Protein AF-D6ZC39-F1 (afdb_monomer)

Secondary structure (DSSP, 8-state):
-PPPPSBHHHHHHHHHHHHHHHHHTSPTT-EEE-GGGTT--EEEEESSTT--TT-TTS-EEEEEEEEEEPPTT--HHHHHHHHHHHHHHTT-EEE--TTS-SSEEEEE-TTS-EEEEE--SSS--EEEEEPPPB-SB---SS-----SEE-SS-EEPPPTT-----

Sequence (166 aa):
MEPMPTTTRQAQDAVYRYYQKTLRELPDGYALDNTRYGGASVTVTPCDDLGTLNNPDDPAKYHDDRIILVPPGADNLALVVKIGEIWKSWGWRVEEREGFNKPNRFGTAPDGYVLHVESDDQYPVMFEGSSPCFKGDKTRGDFIPSPTLITRDDMIYQDPSASPTR

Solvent-accessible surface area (backbone atoms only — not comparable to full-atom values): 9318 Å² total; per-residue (Å²): 132,71,77,85,43,61,32,52,67,54,32,50,55,51,46,51,50,52,49,23,56,54,40,61,77,46,71,89,68,51,33,39,35,19,65,92,49,75,54,62,35,64,50,73,45,46,69,44,96,88,41,41,80,87,42,70,81,42,36,26,25,41,38,41,50,30,35,47,46,70,48,90,91,63,58,56,57,58,46,33,55,50,52,39,52,53,41,40,74,74,71,25,54,62,44,72,66,85,98,58,55,65,51,39,28,40,32,39,39,95,70,48,35,38,39,38,32,28,18,45,98,87,52,72,34,37,38,36,35,33,38,47,71,24,62,35,59,66,75,72,91,54,91,68,92,58,55,34,35,37,37,49,88,52,70,44,60,74,65,89,82,72,66,82,84,126

Structure (mmCIF, N/CA/C/O backbone):
data_AF-D6ZC39-F1
#
_entry.id   AF-D6ZC39-F1
#
loop_
_atom_site.group_PDB
_atom_site.id
_atom_site.type_symbol
_atom_site.label_atom_id
_atom_site.label_alt_id
_atom_site.label_comp_id
_atom_site.label_asym_id
_atom_site.label_entity_id
_atom_site.label_seq_id
_atom_site.pdbx_PDB_ins_code
_atom_site.Cartn_x
_atom_site.Cartn_y
_atom_site.Cartn_z
_atom_site.occupancy
_atom_site.B_iso_or_equiv
_atom_site.auth_seq_id
_atom_site.auth_comp_id
_atom_site.auth_asym_id
_atom_site.auth_atom_id
_atom_site.pdbx_PDB_model_num
ATOM 1 N N . MET A 1 1 ? 2.056 -14.794 -3.423 1.00 79.00 1 MET A N 1
ATOM 2 C CA . MET A 1 1 ? 3.381 -14.283 -3.799 1.00 79.00 1 MET A CA 1
ATOM 3 C C . MET A 1 1 ? 3.255 -13.811 -5.224 1.00 79.00 1 MET A C 1
ATOM 5 O O . MET A 1 1 ? 2.715 -14.555 -6.038 1.00 79.00 1 MET A O 1
ATOM 9 N N . GLU A 1 2 ? 3.635 -12.572 -5.473 1.00 88.38 2 GLU A N 1
ATOM 10 C CA . GLU A 1 2 ? 3.524 -11.923 -6.773 1.00 88.38 2 GLU A CA 1
ATOM 11 C C . GLU A 1 2 ? 4.758 -12.244 -7.632 1.00 88.38 2 GLU A C 1
ATOM 13 O O . GLU A 1 2 ? 5.853 -12.428 -7.091 1.00 88.38 2 GLU A O 1
ATOM 18 N N . PRO A 1 3 ? 4.615 -12.364 -8.964 1.00 89.50 3 PRO A N 1
ATOM 19 C CA . PRO A 1 3 ? 5.767 -12.479 -9.844 1.00 89.50 3 PRO A CA 1
ATOM 20 C C . PRO A 1 3 ? 6.562 -11.172 -9.836 1.00 89.50 3 PRO A C 1
ATOM 22 O O . PRO A 1 3 ? 5.999 -10.090 -9.680 1.00 89.50 3 PRO A O 1
ATOM 25 N N . MET A 1 4 ? 7.872 -11.273 -10.059 1.00 90.25 4 MET A N 1
ATOM 26 C CA . MET A 1 4 ? 8.733 -10.100 -10.140 1.00 90.25 4 MET A CA 1
ATOM 27 C C . MET A 1 4 ? 8.291 -9.212 -11.320 1.00 90.25 4 MET A C 1
ATOM 29 O O . MET A 1 4 ? 8.295 -9.700 -12.455 1.00 90.25 4 MET A O 1
ATOM 33 N N . PRO A 1 5 ? 7.874 -7.949 -11.094 1.00 92.12 5 PRO A N 1
ATOM 34 C CA . PRO A 1 5 ? 7.341 -7.115 -12.161 1.00 92.12 5 PRO A CA 1
ATOM 35 C C . PRO A 1 5 ? 8.391 -6.835 -13.235 1.00 92.12 5 PRO A C 1
ATOM 37 O O . PRO A 1 5 ? 9.566 -6.618 -12.946 1.00 92.12 5 PRO A O 1
ATOM 40 N N . THR A 1 6 ? 7.947 -6.789 -14.488 1.00 89.69 6 THR A N 1
ATOM 41 C CA . THR A 1 6 ? 8.751 -6.369 -15.644 1.00 89.69 6 THR A CA 1
ATOM 42 C C . THR A 1 6 ? 8.174 -5.125 -16.319 1.00 89.69 6 THR A C 1
ATOM 44 O O . THR A 1 6 ? 8.629 -4.744 -17.394 1.00 89.69 6 THR A O 1
ATOM 47 N N . THR A 1 7 ? 7.158 -4.496 -15.722 1.00 89.31 7 THR A N 1
ATOM 48 C CA . THR A 1 7 ? 6.503 -3.266 -16.201 1.00 89.31 7 THR A CA 1
ATOM 49 C C . THR A 1 7 ? 5.929 -2.480 -15.021 1.00 89.31 7 THR A C 1
ATOM 51 O O . THR A 1 7 ? 5.538 -3.087 -14.018 1.00 89.31 7 THR A O 1
ATOM 54 N N . THR A 1 8 ? 5.785 -1.157 -15.167 1.00 90.12 8 THR A N 1
ATOM 55 C CA . THR A 1 8 ? 5.057 -0.309 -14.201 1.00 90.12 8 THR A CA 1
ATOM 56 C C . THR A 1 8 ? 3.658 -0.846 -13.897 1.00 90.12 8 THR A C 1
ATOM 58 O O . THR A 1 8 ? 3.267 -0.912 -12.736 1.00 90.12 8 THR A O 1
ATOM 61 N N . ARG A 1 9 ? 2.913 -1.295 -14.917 1.00 91.06 9 ARG A N 1
ATOM 62 C CA . ARG A 1 9 ? 1.544 -1.803 -14.737 1.00 91.06 9 ARG A CA 1
ATOM 63 C C . ARG A 1 9 ? 1.489 -3.056 -13.862 1.00 91.06 9 ARG A C 1
ATOM 65 O O . ARG A 1 9 ? 0.664 -3.139 -12.965 1.00 91.06 9 ARG A O 1
ATOM 72 N N . GLN A 1 10 ? 2.384 -4.020 -14.076 1.00 93.38 10 GLN A N 1
ATOM 73 C CA . GLN A 1 10 ? 2.436 -5.215 -13.224 1.00 93.38 10 GLN A CA 1
ATOM 74 C C . GLN A 1 10 ? 2.794 -4.869 -11.775 1.00 93.38 10 GLN A C 1
ATOM 76 O O . GLN A 1 10 ? 2.241 -5.465 -10.851 1.00 93.38 10 GLN A O 1
ATOM 81 N N . ALA A 1 11 ? 3.706 -3.911 -11.580 1.00 94.75 11 ALA A N 1
ATOM 82 C CA . ALA A 1 11 ? 4.070 -3.420 -10.257 1.00 94.75 11 ALA A CA 1
ATOM 83 C C . ALA A 1 11 ? 2.866 -2.766 -9.556 1.00 94.75 11 ALA A C 1
ATOM 85 O O . ALA A 1 11 ? 2.553 -3.137 -8.424 1.00 94.75 11 ALA A O 1
ATOM 86 N N . GLN A 1 12 ? 2.154 -1.881 -10.260 1.00 94.56 12 GLN A N 1
ATOM 87 C CA . GLN A 1 12 ? 0.920 -1.240 -9.804 1.00 94.56 12 GLN A CA 1
ATOM 88 C C . GLN A 1 12 ? -0.156 -2.264 -9.426 1.00 94.56 12 GLN A C 1
ATOM 90 O O . GLN A 1 12 ? -0.651 -2.257 -8.299 1.00 94.56 12 GLN A O 1
ATOM 95 N N . ASP A 1 13 ? -0.487 -3.177 -10.341 1.00 95.62 13 ASP A N 1
ATOM 96 C CA . ASP A 1 13 ? -1.548 -4.164 -10.134 1.00 95.62 13 ASP A CA 1
ATOM 97 C C . ASP A 1 13 ? -1.254 -5.048 -8.908 1.00 95.62 13 ASP A C 1
ATOM 99 O O . ASP A 1 13 ? -2.165 -5.418 -8.166 1.00 95.62 13 ASP A O 1
ATOM 103 N N . ALA A 1 14 ? 0.017 -5.387 -8.673 1.00 97.31 14 ALA A N 1
ATOM 104 C CA . ALA A 1 14 ? 0.443 -6.150 -7.501 1.00 97.31 14 ALA A CA 1
ATOM 105 C C . ALA A 1 14 ? 0.302 -5.355 -6.194 1.00 97.31 14 ALA A C 1
ATOM 107 O O . ALA A 1 14 ? -0.232 -5.886 -5.217 1.00 97.31 14 ALA A O 1
ATOM 108 N N . VAL A 1 15 ? 0.705 -4.078 -6.177 1.00 97.75 15 VAL A N 1
ATOM 109 C CA . VAL A 1 15 ? 0.468 -3.193 -5.023 1.00 97.75 15 VAL A CA 1
ATOM 110 C C . VAL A 1 15 ? -1.030 -3.114 -4.720 1.00 97.75 15 VAL A C 1
ATOM 112 O O . VAL A 1 15 ? -1.433 -3.296 -3.572 1.00 97.75 15 VAL A O 1
ATOM 115 N N . TYR A 1 16 ? -1.882 -2.966 -5.738 1.00 97.62 16 TYR A N 1
ATOM 116 C CA . TYR A 1 16 ? -3.333 -2.881 -5.539 1.00 97.62 16 TYR A CA 1
ATOM 117 C C . TYR A 1 16 ? -3.948 -4.192 -5.059 1.00 97.62 16 TYR A C 1
ATOM 119 O O . TYR A 1 16 ? -4.841 -4.175 -4.210 1.00 97.62 16 TYR A O 1
ATOM 127 N N . ARG A 1 17 ? -3.437 -5.343 -5.508 1.00 97.94 17 ARG A N 1
ATOM 128 C CA . ARG A 1 17 ? -3.827 -6.636 -4.930 1.00 97.94 17 ARG A CA 1
ATOM 129 C C . ARG A 1 17 ? -3.482 -6.713 -3.446 1.00 97.94 17 ARG A C 1
ATOM 131 O O . ARG A 1 17 ? -4.307 -7.191 -2.669 1.00 97.94 17 ARG A O 1
ATOM 138 N N . TYR A 1 18 ? -2.319 -6.214 -3.029 1.00 98.44 18 TYR A N 1
ATOM 139 C CA . TYR A 1 18 ? -1.950 -6.162 -1.614 1.00 98.44 18 TYR A CA 1
ATOM 140 C C . TYR A 1 18 ? -2.781 -5.163 -0.800 1.00 98.44 18 TYR A C 1
ATOM 142 O O . TYR A 1 18 ? -3.133 -5.451 0.350 1.00 98.44 18 TYR A O 1
ATOM 150 N N . TYR A 1 19 ? -3.178 -4.046 -1.404 1.00 98.38 19 TYR A N 1
ATOM 151 C CA . TYR A 1 19 ? -4.107 -3.088 -0.807 1.00 98.38 19 TYR A CA 1
ATOM 152 C C . TYR A 1 19 ? -5.464 -3.737 -0.544 1.00 98.38 19 TYR A C 1
ATOM 154 O O . TYR A 1 19 ? -5.916 -3.792 0.599 1.00 98.38 19 TYR A O 1
ATOM 162 N N . GLN A 1 20 ? -6.076 -4.324 -1.574 1.00 98.38 20 GLN A N 1
ATOM 163 C CA . GLN A 1 20 ? -7.354 -5.021 -1.438 1.00 98.38 20 GLN A CA 1
ATOM 164 C C . GLN A 1 20 ? -7.263 -6.194 -0.462 1.00 98.38 20 GLN A C 1
ATOM 166 O O . GLN A 1 20 ? -8.164 -6.390 0.349 1.00 98.38 20 GLN A O 1
ATOM 171 N N . LYS A 1 21 ? -6.160 -6.952 -0.486 1.00 98.44 21 LYS A N 1
ATOM 172 C CA . LYS A 1 21 ? -5.922 -8.030 0.477 1.00 98.44 21 LYS A CA 1
ATOM 173 C C . LYS A 1 21 ? -5.902 -7.503 1.916 1.00 98.44 21 LYS A C 1
ATOM 175 O O . LYS A 1 21 ? -6.486 -8.142 2.779 1.00 98.44 21 LYS A O 1
ATOM 180 N N . THR A 1 22 ? -5.294 -6.341 2.166 1.00 98.56 22 THR A N 1
ATOM 181 C CA . THR A 1 22 ? -5.309 -5.703 3.496 1.00 98.56 22 THR A CA 1
ATOM 182 C C . THR A 1 22 ? -6.726 -5.271 3.875 1.00 98.56 22 THR A C 1
ATOM 184 O O . THR A 1 22 ? -7.196 -5.604 4.958 1.00 98.56 22 THR A O 1
ATOM 187 N N . LEU A 1 23 ? -7.438 -4.592 2.969 1.00 98.38 23 LEU A N 1
ATOM 188 C CA . LEU A 1 23 ? -8.805 -4.119 3.211 1.00 98.38 23 LEU A CA 1
ATOM 189 C C . LEU A 1 23 ? -9.793 -5.263 3.486 1.00 98.38 23 LEU A C 1
ATOM 191 O O . LEU A 1 23 ? -10.690 -5.101 4.304 1.00 98.38 23 LEU A O 1
ATOM 195 N N . ARG A 1 24 ? -9.627 -6.430 2.851 1.00 98.38 24 ARG A N 1
ATOM 196 C CA . ARG A 1 24 ? -10.504 -7.595 3.072 1.00 98.38 24 ARG A CA 1
ATOM 197 C C . ARG A 1 24 ? -10.394 -8.206 4.472 1.00 98.38 24 ARG A C 1
ATOM 199 O O . ARG A 1 24 ? -11.345 -8.865 4.889 1.00 98.38 24 ARG A O 1
ATOM 206 N N . GLU A 1 25 ? -9.273 -8.000 5.164 1.00 98.31 25 GLU A N 1
ATOM 207 C CA . GLU A 1 25 ? -9.036 -8.447 6.550 1.00 98.31 25 GLU A CA 1
ATOM 208 C C . GLU A 1 25 ? -9.551 -7.431 7.590 1.00 98.31 25 GLU A C 1
ATOM 210 O O . GLU A 1 25 ? -9.597 -7.702 8.796 1.00 98.31 25 GLU A O 1
ATOM 215 N N . LEU A 1 26 ? -9.938 -6.235 7.142 1.00 97.19 26 LEU A N 1
ATOM 216 C CA . LEU A 1 26 ? -10.595 -5.232 7.969 1.00 97.19 26 LEU A CA 1
ATOM 217 C C . LEU A 1 26 ? -12.126 -5.413 7.916 1.00 97.19 26 LEU A C 1
ATOM 219 O O . LEU A 1 26 ? -12.652 -6.032 6.988 1.00 97.19 26 LEU A O 1
ATOM 223 N N . PRO A 1 27 ? -12.868 -4.896 8.918 1.00 94.62 27 PRO A N 1
ATOM 224 C CA . PRO A 1 27 ? -14.320 -4.768 8.825 1.00 94.62 27 PRO A CA 1
ATOM 225 C C . PRO A 1 27 ? -14.739 -3.955 7.595 1.00 94.62 27 PRO A C 1
ATOM 227 O O . PRO A 1 27 ? -13.930 -3.250 6.998 1.00 94.62 27 PRO A O 1
ATOM 230 N N . ASP A 1 28 ? -16.017 -4.000 7.236 1.00 93.19 28 ASP A N 1
ATOM 231 C CA . ASP A 1 28 ? -16.518 -3.154 6.154 1.00 93.19 28 ASP A CA 1
ATOM 232 C C . ASP A 1 28 ? -16.440 -1.659 6.508 1.00 93.19 28 ASP A C 1
ATOM 234 O O . ASP A 1 28 ? -16.504 -1.266 7.675 1.00 93.19 28 ASP A O 1
ATOM 238 N N . GLY A 1 29 ? -16.324 -0.821 5.475 1.00 94.12 29 GLY A N 1
ATOM 239 C CA . GLY A 1 29 ? -16.307 0.641 5.599 1.00 94.12 29 GLY A CA 1
ATOM 240 C C . GLY A 1 29 ? -14.925 1.294 5.509 1.00 94.12 29 GLY A C 1
ATOM 241 O O . GLY A 1 29 ? -14.855 2.519 5.541 1.00 94.12 29 GLY A O 1
ATOM 242 N N . TYR A 1 30 ? -13.847 0.517 5.357 1.00 97.62 30 TYR A N 1
ATOM 243 C CA . TYR A 1 30 ? -12.516 1.051 5.049 1.00 97.62 30 TYR A CA 1
ATOM 244 C C . TYR A 1 30 ? -12.270 1.114 3.538 1.00 97.62 30 TYR A C 1
ATOM 246 O O . TYR A 1 30 ? -12.649 0.207 2.791 1.00 97.62 30 TYR A O 1
ATOM 254 N N . ALA A 1 31 ? -11.586 2.165 3.093 1.00 97.62 31 ALA A N 1
ATOM 255 C CA . ALA A 1 31 ? -11.141 2.333 1.711 1.00 97.62 31 ALA A CA 1
ATOM 256 C C . ALA A 1 31 ? -9.826 3.120 1.661 1.00 97.62 31 ALA A C 1
ATOM 258 O O . ALA A 1 31 ? -9.469 3.781 2.632 1.00 97.62 31 ALA A O 1
ATOM 259 N N . LEU A 1 32 ? -9.112 3.061 0.538 1.00 96.94 32 LEU A N 1
ATOM 260 C CA . LEU A 1 32 ? -7.925 3.878 0.293 1.00 96.94 32 LEU A CA 1
ATOM 261 C C . LEU A 1 32 ? -8.240 4.972 -0.721 1.00 96.94 32 LEU A C 1
ATOM 263 O O . LEU A 1 32 ? -8.703 4.674 -1.822 1.00 96.94 32 LEU A O 1
ATOM 267 N N . ASP A 1 33 ? -7.935 6.212 -0.366 1.00 94.00 33 ASP A N 1
ATOM 268 C CA . ASP A 1 33 ? -8.245 7.403 -1.152 1.00 94.00 33 ASP A CA 1
ATOM 269 C C . ASP A 1 33 ? -6.972 8.175 -1.512 1.00 94.00 33 ASP A C 1
ATOM 271 O O . ASP A 1 33 ? -6.056 8.296 -0.693 1.00 94.00 33 ASP A O 1
ATOM 275 N N . ASN A 1 34 ? -6.913 8.697 -2.738 1.00 90.81 34 ASN A N 1
ATOM 276 C CA . ASN A 1 34 ? -5.808 9.542 -3.192 1.00 90.81 34 ASN A CA 1
ATOM 277 C C . ASN A 1 34 ? -6.234 10.958 -3.628 1.00 90.81 34 ASN A C 1
ATOM 279 O O . ASN A 1 34 ? -5.421 11.701 -4.186 1.00 90.81 34 ASN A O 1
ATOM 283 N N . THR A 1 35 ? -7.481 11.371 -3.364 1.00 84.56 35 THR A N 1
ATOM 284 C CA . THR A 1 35 ? -7.995 12.695 -3.769 1.00 84.56 35 THR A CA 1
ATOM 285 C C . THR A 1 35 ? -7.185 13.833 -3.162 1.00 84.56 35 THR A C 1
ATOM 287 O O . THR A 1 35 ? -6.967 14.855 -3.814 1.00 84.56 35 THR A O 1
ATOM 290 N N . ARG A 1 36 ? -6.657 13.633 -1.945 1.00 74.62 36 ARG A N 1
ATOM 291 C CA . ARG A 1 36 ? -5.773 14.585 -1.258 1.00 74.62 36 ARG A CA 1
ATOM 292 C C . ARG A 1 36 ? -4.503 14.908 -2.055 1.00 74.62 36 ARG A C 1
ATOM 294 O O . ARG A 1 36 ? -3.958 15.996 -1.893 1.00 74.62 36 ARG A O 1
ATOM 301 N N . TYR A 1 37 ? -4.069 14.006 -2.933 1.00 69.69 37 TYR A N 1
ATOM 302 C CA . TYR A 1 37 ? -2.898 14.171 -3.801 1.00 69.69 37 TYR A CA 1
ATOM 303 C C . TYR A 1 37 ? -3.274 14.607 -5.224 1.00 69.69 37 TYR A C 1
ATOM 305 O O . TYR A 1 37 ? -2.472 14.478 -6.145 1.00 69.69 37 TYR A O 1
ATOM 313 N N . GLY A 1 38 ? -4.510 15.075 -5.440 1.00 64.75 38 GLY A N 1
ATOM 314 C CA . GLY A 1 38 ? -4.998 15.467 -6.764 1.00 64.75 38 GLY A CA 1
ATOM 315 C C . GLY A 1 38 ? -5.024 14.312 -7.771 1.00 64.75 38 GLY A C 1
ATOM 316 O O . GLY A 1 38 ? -4.888 14.553 -8.966 1.00 64.75 38 GLY A O 1
ATOM 317 N N . GLY A 1 39 ? -5.127 13.062 -7.299 1.00 60.59 39 GLY A N 1
ATOM 318 C CA . GLY A 1 39 ? -5.046 11.867 -8.147 1.00 60.59 39 GLY A CA 1
ATOM 319 C C . GLY A 1 39 ? -3.629 11.512 -8.622 1.00 60.59 39 GLY A C 1
ATOM 320 O O . GLY A 1 39 ? -3.469 10.569 -9.395 1.00 60.59 39 GLY A O 1
ATOM 321 N N . ALA A 1 40 ? -2.601 12.233 -8.158 1.00 65.44 40 ALA A N 1
ATOM 322 C CA . ALA A 1 40 ? -1.195 12.043 -8.516 1.00 65.44 40 ALA A CA 1
ATOM 323 C C . ALA A 1 40 ? -0.385 11.411 -7.369 1.00 65.44 40 ALA A C 1
ATOM 325 O O . ALA A 1 40 ? 0.691 11.888 -7.017 1.00 65.44 40 ALA A O 1
ATOM 326 N N . SER A 1 41 ? -0.902 10.338 -6.769 1.00 80.56 41 SER A N 1
ATOM 327 C CA . SER A 1 41 ? -0.210 9.610 -5.695 1.00 80.56 41 SER A CA 1
ATOM 328 C C . SER A 1 41 ? 0.855 8.628 -6.176 1.00 80.56 41 SER A C 1
ATOM 330 O O . SER A 1 41 ? 1.582 8.053 -5.372 1.00 80.56 41 SER A O 1
ATOM 332 N N . VAL A 1 42 ? 0.913 8.389 -7.484 1.00 88.88 42 VAL A N 1
ATOM 333 C CA . VAL A 1 42 ? 1.697 7.307 -8.065 1.00 88.88 42 VAL A CA 1
ATOM 334 C C . VAL A 1 42 ? 2.965 7.838 -8.709 1.00 88.88 42 VAL A C 1
ATOM 336 O O . VAL A 1 42 ? 2.914 8.743 -9.542 1.00 88.88 42 VAL A O 1
ATOM 339 N N . THR A 1 43 ? 4.103 7.230 -8.380 1.00 88.50 43 THR A N 1
ATOM 340 C CA . THR A 1 43 ? 5.391 7.565 -8.995 1.00 88.50 43 THR A CA 1
ATOM 341 C C . THR A 1 43 ? 6.205 6.322 -9.337 1.00 88.50 43 THR A C 1
ATOM 343 O O . THR A 1 43 ? 6.009 5.238 -8.787 1.00 88.50 43 THR A O 1
ATOM 346 N N . VAL A 1 44 ? 7.142 6.482 -10.274 1.00 88.56 44 VAL A N 1
ATOM 347 C CA . VAL A 1 44 ? 8.198 5.504 -10.547 1.00 88.56 44 VAL A CA 1
ATOM 348 C C . VAL A 1 44 ? 9.531 6.217 -10.394 1.00 88.56 44 VAL A C 1
ATOM 350 O O . VAL A 1 44 ? 9.775 7.218 -11.066 1.00 88.56 44 VAL 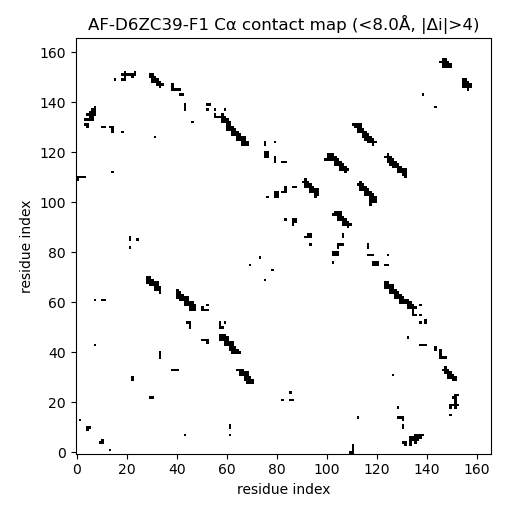A O 1
ATOM 353 N N . THR A 1 45 ? 10.388 5.717 -9.508 1.00 87.75 45 THR A N 1
ATOM 354 C CA . THR A 1 45 ? 11.671 6.349 -9.176 1.00 87.75 45 THR A CA 1
ATOM 355 C C . THR A 1 45 ? 12.828 5.362 -9.332 1.00 87.75 45 THR A C 1
ATOM 357 O O . THR A 1 45 ? 12.639 4.161 -9.112 1.00 87.75 45 THR A O 1
ATOM 360 N N . PRO A 1 46 ? 14.027 5.821 -9.743 1.00 88.69 46 PRO A N 1
ATOM 361 C CA . PRO A 1 46 ? 15.220 4.980 -9.749 1.00 88.69 46 PRO A CA 1
ATOM 362 C C . PRO A 1 46 ? 15.486 4.381 -8.364 1.00 88.69 46 PRO A C 1
ATOM 364 O O . PRO A 1 46 ? 15.242 5.014 -7.339 1.00 88.69 46 PRO A O 1
ATOM 367 N N . CYS A 1 47 ? 15.970 3.142 -8.332 1.00 90.19 47 CYS A N 1
ATOM 368 C CA . CYS A 1 47 ? 16.309 2.467 -7.080 1.00 90.19 47 CYS A CA 1
ATOM 369 C C . CYS A 1 47 ? 17.675 2.863 -6.517 1.00 90.19 47 CYS A C 1
ATOM 371 O O . CYS A 1 47 ? 17.912 2.676 -5.327 1.00 90.19 47 CYS A O 1
ATOM 373 N N . ASP A 1 48 ? 18.559 3.349 -7.383 1.00 86.31 48 ASP A N 1
ATOM 374 C CA . ASP A 1 48 ? 19.868 3.887 -7.032 1.00 86.31 48 ASP A CA 1
ATOM 375 C C . ASP A 1 48 ? 19.794 5.416 -7.100 1.00 86.31 48 ASP A C 1
ATOM 377 O O . ASP A 1 48 ? 19.231 5.954 -8.056 1.00 86.31 48 ASP A O 1
ATOM 381 N N . ASP A 1 49 ? 20.377 6.104 -6.118 1.00 81.69 49 ASP A N 1
ATOM 382 C CA . ASP A 1 49 ? 20.451 7.569 -6.070 1.00 81.69 49 ASP A CA 1
ATOM 383 C C . ASP A 1 49 ? 21.237 8.155 -7.258 1.00 81.69 49 ASP A C 1
ATOM 385 O O . ASP A 1 49 ? 21.022 9.304 -7.647 1.00 81.69 49 ASP A O 1
ATOM 389 N N . LEU A 1 50 ? 22.143 7.369 -7.854 1.00 83.88 50 LEU A N 1
ATOM 390 C CA . LEU A 1 50 ? 22.870 7.710 -9.082 1.00 83.88 50 LEU A CA 1
ATOM 391 C C . LEU A 1 50 ? 22.143 7.254 -10.355 1.00 83.88 50 LEU A C 1
ATOM 393 O O . LEU A 1 50 ? 22.571 7.589 -11.462 1.00 83.88 50 LEU A O 1
ATOM 397 N N . GLY A 1 51 ? 21.067 6.481 -10.208 1.00 79.12 51 GLY A N 1
ATOM 398 C CA . GLY A 1 51 ? 20.278 5.962 -11.313 1.00 79.12 51 GLY A CA 1
ATOM 399 C C . GLY A 1 51 ? 19.389 7.029 -11.950 1.00 79.12 51 GLY A C 1
ATOM 400 O O . GLY A 1 51 ? 18.989 8.016 -11.332 1.00 79.12 51 GLY A O 1
ATOM 401 N N . THR A 1 52 ? 19.023 6.821 -13.212 1.00 79.38 52 THR A N 1
ATOM 402 C CA . THR A 1 52 ? 18.128 7.721 -13.942 1.00 79.38 52 THR A CA 1
ATOM 403 C C . THR A 1 52 ? 17.048 6.967 -14.705 1.00 79.38 52 THR A C 1
ATOM 405 O O . THR A 1 52 ? 17.292 5.933 -15.319 1.00 79.38 52 THR A O 1
ATOM 408 N N . LEU A 1 53 ? 15.836 7.534 -14.751 1.00 76.19 53 LEU A N 1
ATOM 409 C CA . LEU A 1 53 ? 14.743 6.998 -15.574 1.00 76.19 53 LEU A CA 1
ATOM 410 C C . LEU A 1 53 ? 15.051 7.048 -17.082 1.00 76.19 53 LEU A C 1
ATOM 412 O O . LEU A 1 53 ? 14.373 6.386 -17.859 1.00 76.19 53 LEU A O 1
ATOM 416 N N . ASN A 1 54 ? 16.056 7.825 -17.504 1.00 76.88 54 ASN A N 1
ATOM 417 C CA . ASN A 1 54 ? 16.509 7.875 -18.898 1.00 76.88 54 ASN A CA 1
ATOM 418 C C . ASN A 1 54 ? 17.363 6.678 -19.310 1.00 76.88 54 ASN A C 1
ATOM 420 O O . ASN A 1 54 ? 17.553 6.452 -20.503 1.00 76.88 54 ASN A O 1
ATOM 424 N N . ASN A 1 55 ? 17.907 5.947 -18.342 1.00 78.62 55 ASN A N 1
ATOM 425 C CA . ASN A 1 55 ? 18.728 4.787 -18.606 1.00 78.62 55 ASN A CA 1
ATOM 426 C C . ASN A 1 55 ? 17.846 3.532 -18.500 1.00 78.62 55 ASN A C 1
ATOM 428 O O . ASN A 1 55 ? 17.329 3.230 -17.417 1.00 78.62 55 ASN A O 1
ATOM 432 N N . PRO A 1 56 ? 17.636 2.780 -19.594 1.00 74.62 56 PRO A N 1
ATOM 433 C CA . PRO A 1 56 ? 16.835 1.561 -19.549 1.00 74.62 56 PRO A CA 1
ATOM 434 C C . PRO A 1 56 ? 17.436 0.494 -18.617 1.00 74.62 56 PRO A C 1
ATOM 436 O O . PRO A 1 56 ? 16.676 -0.283 -18.041 1.00 74.62 56 PRO A O 1
ATOM 439 N N . ASP A 1 57 ? 18.744 0.519 -18.355 1.00 80.38 57 ASP A N 1
ATOM 440 C CA . ASP A 1 57 ? 19.412 -0.478 -17.510 1.00 80.38 57 ASP A CA 1
ATOM 441 C C . ASP A 1 57 ? 19.290 -0.220 -15.998 1.00 80.38 57 ASP A C 1
ATOM 443 O O . ASP A 1 57 ? 19.433 -1.164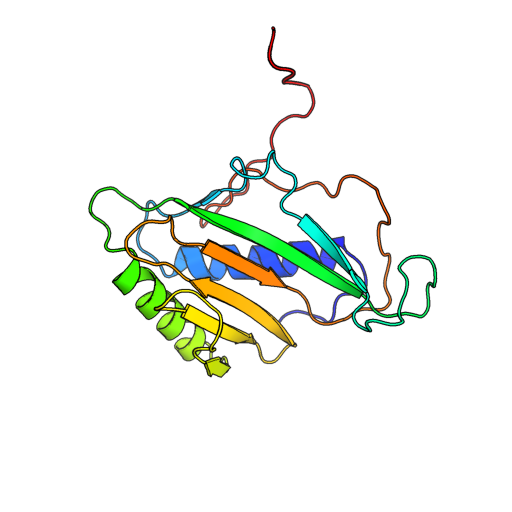 -15.207 1.00 80.38 57 ASP A O 1
ATOM 447 N N . ASP A 1 58 ? 18.985 1.018 -15.592 1.00 87.00 58 ASP A N 1
ATOM 448 C CA . ASP A 1 58 ? 18.890 1.408 -14.179 1.00 87.00 58 ASP A CA 1
ATOM 449 C C . ASP A 1 58 ? 17.568 0.922 -13.576 1.00 87.00 58 ASP A C 1
ATOM 451 O O . ASP A 1 58 ? 16.504 1.363 -14.007 1.00 87.00 58 ASP A O 1
ATOM 455 N N . PRO A 1 59 ? 17.557 0.022 -12.585 1.00 90.12 59 PRO A N 1
ATOM 456 C CA . PRO A 1 59 ? 16.303 -0.467 -12.033 1.00 90.12 59 PRO A CA 1
ATOM 457 C C . PRO A 1 59 ? 15.515 0.659 -11.345 1.00 90.12 59 PRO A C 1
ATOM 459 O O . PRO A 1 59 ? 16.090 1.564 -10.740 1.00 90.12 59 PRO A O 1
ATOM 462 N N . ALA A 1 60 ? 14.190 0.577 -11.413 1.00 89.56 60 ALA A N 1
ATOM 463 C CA . ALA A 1 60 ? 13.278 1.523 -10.780 1.00 89.56 60 ALA A CA 1
ATOM 464 C C . ALA A 1 60 ? 12.203 0.791 -9.979 1.00 89.56 60 ALA A C 1
ATOM 466 O O . ALA A 1 60 ? 12.005 -0.414 -10.133 1.00 89.56 60 ALA A O 1
ATOM 467 N N . LYS A 1 61 ? 11.509 1.525 -9.118 1.00 91.81 61 LYS A N 1
ATOM 468 C CA . LYS A 1 61 ? 10.440 1.016 -8.261 1.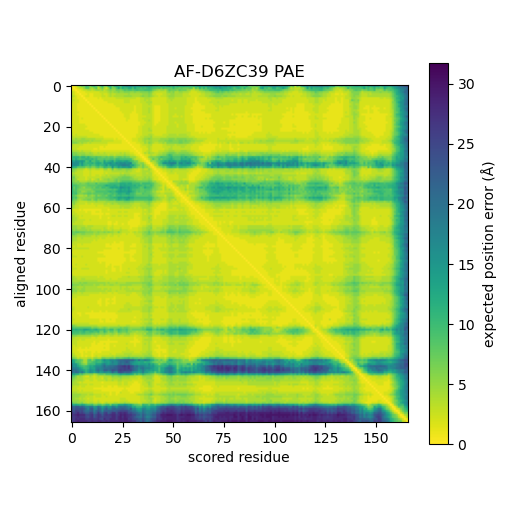00 91.81 61 LYS A CA 1
ATOM 469 C C . LYS A 1 61 ? 9.199 1.882 -8.395 1.00 91.81 61 LYS A C 1
ATOM 471 O O . LYS A 1 61 ? 9.289 3.092 -8.587 1.00 91.81 61 LYS A O 1
ATOM 476 N N . TYR A 1 62 ? 8.052 1.227 -8.312 1.00 93.75 62 TYR A N 1
ATOM 477 C CA . TYR A 1 62 ? 6.744 1.859 -8.271 1.00 93.75 62 TYR A CA 1
ATOM 478 C C . TYR A 1 62 ? 6.402 2.245 -6.830 1.00 93.75 62 TYR A C 1
ATOM 480 O O . TYR A 1 62 ? 6.705 1.477 -5.914 1.00 93.75 62 TYR A O 1
ATOM 488 N N . HIS A 1 63 ? 5.728 3.378 -6.655 1.00 93.81 63 HIS A N 1
ATOM 489 C CA . HIS A 1 63 ? 5.200 3.884 -5.390 1.00 93.81 63 HIS A CA 1
ATOM 490 C C . HIS A 1 63 ? 3.756 4.365 -5.561 1.00 93.81 63 HIS A C 1
ATOM 492 O O . HIS A 1 63 ? 3.431 4.939 -6.601 1.00 93.81 63 HIS A O 1
ATOM 498 N N . ASP A 1 64 ? 2.911 4.156 -4.550 1.00 94.88 64 ASP A N 1
ATOM 499 C CA . ASP A 1 64 ? 1.582 4.772 -4.442 1.00 94.88 64 ASP A CA 1
ATOM 500 C C . ASP A 1 64 ? 1.283 5.178 -2.996 1.00 94.88 64 ASP A C 1
ATOM 502 O O . ASP A 1 64 ? 1.279 4.315 -2.116 1.00 94.88 64 ASP A O 1
ATOM 506 N N . ASP A 1 65 ? 0.964 6.454 -2.784 1.00 93.38 65 ASP A N 1
ATOM 507 C CA . ASP A 1 65 ? 0.686 7.034 -1.468 1.00 93.38 65 ASP A CA 1
ATOM 508 C C . ASP A 1 65 ? -0.803 7.365 -1.290 1.00 93.38 65 ASP A C 1
ATOM 510 O O . ASP A 1 65 ? -1.425 8.071 -2.084 1.00 93.38 65 ASP A O 1
ATOM 514 N N . ARG A 1 66 ? -1.424 6.867 -0.224 1.00 95.12 66 ARG A N 1
ATOM 515 C CA . ARG A 1 66 ? -2.864 7.032 0.013 1.00 95.12 66 ARG A CA 1
ATOM 516 C C . ARG A 1 66 ? -3.150 7.368 1.464 1.00 95.12 66 ARG A C 1
ATOM 518 O O . ARG A 1 66 ? -2.321 7.177 2.348 1.00 95.12 66 ARG A O 1
ATOM 525 N N . ILE A 1 67 ? -4.371 7.825 1.714 1.00 94.94 67 ILE A N 1
ATOM 526 C CA . ILE A 1 67 ? -4.946 7.820 3.059 1.00 94.94 67 ILE A CA 1
ATOM 527 C C . ILE A 1 67 ? -5.946 6.674 3.184 1.00 94.94 67 ILE A C 1
ATOM 529 O O . ILE A 1 67 ? -6.604 6.302 2.209 1.00 94.94 67 ILE A O 1
ATOM 533 N N . ILE A 1 68 ? -6.106 6.143 4.392 1.00 96.38 68 ILE A N 1
ATOM 534 C CA . ILE A 1 68 ? -7.220 5.255 4.714 1.00 96.38 68 ILE A CA 1
ATOM 535 C C . ILE A 1 68 ? -8.427 6.113 5.096 1.00 96.38 68 ILE A C 1
ATOM 537 O O . ILE A 1 68 ? -8.382 6.882 6.057 1.00 96.38 68 ILE A O 1
ATOM 541 N N . LEU A 1 69 ? -9.534 5.943 4.377 1.00 96.00 69 LEU A N 1
ATOM 542 C CA . LEU A 1 69 ? -10.842 6.387 4.838 1.00 96.00 69 LEU A CA 1
ATOM 543 C C . LEU A 1 69 ? -11.296 5.449 5.954 1.00 96.00 69 LEU A C 1
ATOM 545 O O . LEU A 1 69 ? -11.482 4.249 5.734 1.00 96.00 69 LEU A O 1
ATOM 549 N N . VAL A 1 70 ? -11.441 6.003 7.154 1.00 94.50 70 VAL A N 1
ATOM 550 C CA . VAL A 1 70 ? -11.813 5.259 8.358 1.00 94.50 70 VAL A CA 1
ATOM 551 C C . VAL A 1 70 ? -13.296 5.469 8.690 1.00 94.50 70 VAL A C 1
ATOM 553 O O . VAL A 1 70 ? -13.794 6.594 8.572 1.00 94.50 70 VAL A O 1
ATOM 556 N N . PRO A 1 71 ? -14.027 4.425 9.123 1.00 94.19 71 PRO A N 1
ATOM 557 C CA . PRO A 1 71 ? -15.387 4.582 9.622 1.00 94.19 71 PRO A CA 1
ATOM 558 C C . PRO A 1 71 ? -15.457 5.535 10.829 1.00 94.19 71 PRO A C 1
ATOM 560 O O . PRO A 1 71 ? -14.508 5.598 11.618 1.00 94.19 71 PRO A O 1
ATOM 563 N N . PRO A 1 72 ? -16.586 6.236 11.040 1.00 92.06 72 PRO A N 1
ATOM 564 C CA . PRO A 1 72 ? -16.769 7.093 12.207 1.00 92.06 72 PRO A CA 1
ATOM 565 C C . PRO A 1 72 ? -16.526 6.346 13.524 1.00 92.06 72 PRO A C 1
ATOM 567 O O . PRO A 1 72 ? -17.064 5.262 13.743 1.00 92.06 72 PRO A O 1
ATOM 570 N N . GLY A 1 73 ? -15.734 6.948 14.413 1.00 90.25 73 GLY A N 1
ATOM 571 C CA . GLY A 1 73 ? -15.408 6.374 15.721 1.00 90.25 73 GLY A CA 1
ATOM 572 C C . GLY A 1 73 ? -14.324 5.290 15.705 1.00 90.25 73 GLY A C 1
ATOM 573 O O . GLY A 1 73 ? -14.051 4.716 16.758 1.00 90.25 73 GLY A O 1
ATOM 574 N N . ALA A 1 74 ? -13.700 5.003 14.557 1.00 92.50 74 ALA A N 1
ATOM 575 C CA . ALA A 1 74 ? -12.519 4.148 14.507 1.00 92.50 74 ALA A CA 1
ATOM 576 C C . ALA A 1 74 ? -11.315 4.819 15.193 1.00 92.50 74 ALA A C 1
ATOM 578 O O . ALA A 1 74 ? -11.095 6.022 15.058 1.00 92.50 74 ALA A O 1
ATOM 579 N N . ASP A 1 75 ? -10.519 4.022 15.904 1.00 94.00 75 ASP A N 1
ATOM 580 C CA . ASP A 1 75 ? -9.248 4.452 16.486 1.00 94.00 75 ASP A CA 1
ATOM 581 C C . ASP A 1 75 ? -8.123 4.266 15.457 1.00 94.00 75 ASP A C 1
ATOM 583 O O . ASP A 1 75 ? -7.758 3.137 15.108 1.00 94.00 75 ASP A O 1
ATOM 587 N N . ASN A 1 76 ? -7.583 5.384 14.969 1.00 94.94 76 ASN A N 1
ATOM 588 C CA . ASN A 1 76 ? -6.508 5.412 13.979 1.00 94.94 76 ASN A CA 1
ATOM 589 C C . ASN A 1 76 ? -5.229 4.732 14.482 1.00 94.94 76 ASN A C 1
ATOM 591 O O . ASN A 1 76 ? -4.615 3.960 13.746 1.00 94.94 76 ASN A O 1
ATOM 595 N N . LEU A 1 77 ? -4.837 4.967 15.738 1.00 95.94 77 LEU A N 1
ATOM 596 C CA . LEU A 1 77 ? -3.600 4.411 16.290 1.00 95.94 77 LEU A CA 1
ATOM 597 C C . LEU A 1 77 ? -3.732 2.891 16.441 1.00 95.94 77 LEU A C 1
ATOM 599 O O . LEU A 1 77 ? -2.827 2.138 16.070 1.00 95.94 77 LEU A O 1
ATOM 603 N N . ALA A 1 78 ? -4.891 2.422 16.911 1.00 96.19 78 ALA A N 1
ATOM 604 C CA . ALA A 1 78 ? -5.186 0.994 16.982 1.00 96.19 78 ALA A CA 1
ATOM 605 C C . ALA A 1 78 ? -5.274 0.343 15.590 1.00 96.19 78 ALA A C 1
ATOM 607 O O . ALA A 1 78 ? -4.865 -0.811 15.422 1.00 96.19 78 ALA A O 1
ATOM 608 N N . LEU A 1 79 ? -5.768 1.069 14.579 1.00 97.31 79 LEU A N 1
ATOM 609 C CA . LEU A 1 79 ? -5.843 0.585 13.200 1.00 97.31 79 LEU A CA 1
ATOM 610 C C . LEU A 1 79 ? -4.454 0.285 12.625 1.00 97.31 79 LEU A C 1
ATOM 612 O O . LEU A 1 79 ? -4.261 -0.794 12.063 1.00 97.31 79 LEU A O 1
ATOM 616 N N . VAL A 1 80 ? -3.483 1.184 12.809 1.00 98.12 80 VAL A N 1
ATOM 617 C CA . VAL A 1 80 ? -2.092 0.969 12.369 1.00 98.12 80 VAL A CA 1
ATOM 618 C C . VAL A 1 80 ? -1.527 -0.321 12.970 1.00 98.12 80 VAL A C 1
ATOM 620 O O . VAL A 1 80 ? -0.959 -1.155 12.260 1.00 98.12 80 VAL A O 1
ATOM 623 N N . VAL A 1 81 ? -1.708 -0.519 14.282 1.00 97.88 81 VAL A N 1
ATOM 624 C CA . VAL A 1 81 ? -1.237 -1.728 14.974 1.00 97.88 81 VAL A CA 1
ATOM 625 C C . VAL A 1 81 ? -1.899 -2.974 14.387 1.00 97.88 81 VAL A C 1
ATOM 627 O O . VAL A 1 81 ? -1.201 -3.934 14.060 1.00 97.88 81 VAL A O 1
ATOM 630 N N . LYS A 1 82 ? -3.223 -2.944 14.193 1.00 98.31 82 LYS A N 1
ATOM 631 C CA . LYS A 1 82 ? -3.989 -4.057 13.619 1.00 98.31 82 LYS A CA 1
ATOM 632 C C . LYS A 1 82 ? -3.517 -4.426 12.212 1.00 98.31 82 LYS A C 1
ATOM 634 O O . LYS A 1 82 ? -3.356 -5.610 11.925 1.00 98.31 82 LYS A O 1
ATOM 639 N N . ILE A 1 83 ? -3.273 -3.441 11.350 1.00 98.62 83 ILE A N 1
ATOM 640 C CA . ILE A 1 83 ? -2.754 -3.666 9.994 1.00 98.62 83 ILE A CA 1
ATOM 641 C C . ILE A 1 83 ? -1.376 -4.340 10.046 1.00 98.62 83 ILE A C 1
ATOM 643 O O . ILE A 1 83 ? -1.138 -5.310 9.327 1.00 98.62 83 ILE A O 1
ATOM 647 N N . GLY A 1 84 ? -0.498 -3.904 10.953 1.00 98.56 84 GLY A N 1
ATOM 648 C CA . GLY A 1 84 ? 0.785 -4.571 11.173 1.00 98.56 84 GLY A CA 1
ATOM 649 C C . GLY A 1 84 ? 0.641 -6.051 11.549 1.00 98.56 84 GLY A C 1
ATOM 650 O O . GLY A 1 84 ? 1.365 -6.891 11.016 1.00 98.56 84 GLY A O 1
ATOM 651 N N . GLU A 1 85 ? -0.304 -6.394 12.427 1.00 98.69 85 GLU A N 1
ATOM 652 C CA . GLU A 1 85 ? -0.567 -7.792 12.805 1.00 98.69 85 GLU A CA 1
ATOM 653 C C . GLU A 1 85 ? -1.161 -8.619 11.653 1.00 98.69 85 GLU A C 1
ATOM 655 O O . GLU A 1 85 ? -0.794 -9.784 11.483 1.00 98.69 85 GLU A O 1
ATOM 660 N N . ILE A 1 86 ? -2.005 -8.015 10.806 1.00 98.69 86 ILE A N 1
ATOM 661 C CA . ILE A 1 86 ? -2.500 -8.650 9.574 1.00 98.69 86 ILE A CA 1
ATOM 662 C C . ILE A 1 86 ? -1.321 -9.057 8.687 1.00 98.69 86 ILE A C 1
ATOM 664 O O . ILE A 1 86 ? -1.224 -10.215 8.278 1.00 98.69 86 ILE A O 1
ATOM 668 N N . TRP A 1 87 ? -0.376 -8.153 8.434 1.00 98.69 87 TRP A N 1
ATOM 669 C CA . TRP A 1 87 ? 0.783 -8.465 7.597 1.00 98.69 87 TRP A CA 1
ATOM 670 C C . TRP A 1 87 ? 1.687 -9.534 8.223 1.00 98.69 87 TRP A C 1
ATOM 672 O O . TRP A 1 87 ? 2.123 -10.451 7.524 1.00 98.69 87 TRP A O 1
ATOM 682 N N . LYS A 1 88 ? 1.906 -9.496 9.546 1.00 98.62 88 LYS A N 1
ATOM 683 C CA . LYS A 1 88 ? 2.628 -10.568 10.259 1.00 98.62 88 LYS A CA 1
ATOM 684 C C . LYS A 1 88 ? 1.953 -11.926 10.081 1.00 98.62 88 LYS A C 1
ATOM 686 O O . LYS A 1 88 ? 2.648 -12.917 9.871 1.00 98.62 88 LYS A O 1
ATOM 691 N N . SER A 1 89 ? 0.618 -11.982 10.111 1.00 98.44 89 SER A N 1
ATOM 692 C CA . SER A 1 89 ? -0.137 -13.229 9.911 1.00 98.44 89 SER A CA 1
ATOM 693 C C . SER A 1 89 ? 0.086 -13.852 8.527 1.00 98.44 89 SER A C 1
ATOM 695 O O . SER A 1 89 ? -0.003 -15.067 8.366 1.00 98.44 89 SER A O 1
ATOM 697 N N . TRP A 1 90 ? 0.451 -13.040 7.529 1.00 98.00 90 TRP A N 1
ATOM 698 C CA . TRP A 1 90 ? 0.824 -13.505 6.192 1.00 98.00 90 TRP A CA 1
ATOM 699 C C . TRP A 1 90 ? 2.282 -13.976 6.095 1.00 98.00 90 TRP A C 1
ATOM 701 O O . TRP A 1 90 ? 2.732 -14.329 5.004 1.00 98.00 90 TRP A O 1
ATOM 711 N N . GLY A 1 91 ? 3.030 -13.953 7.201 1.00 98.00 91 GLY A N 1
ATOM 712 C CA . GLY A 1 91 ? 4.451 -14.290 7.246 1.00 98.00 91 GLY A CA 1
ATOM 713 C C . GLY A 1 91 ? 5.371 -13.169 6.762 1.00 98.00 91 GLY A C 1
ATOM 714 O O . GLY A 1 91 ? 6.510 -13.443 6.388 1.00 98.00 91 GLY A O 1
ATOM 715 N N . TRP A 1 92 ? 4.899 -11.919 6.719 1.00 98.50 92 TRP A N 1
ATOM 716 C CA . TRP A 1 92 ? 5.738 -10.784 6.334 1.00 98.50 92 TRP A CA 1
ATOM 717 C C . TRP A 1 92 ? 6.645 -10.357 7.483 1.00 98.50 92 TRP A C 1
ATOM 719 O O . TRP A 1 92 ? 6.287 -10.470 8.659 1.00 98.50 92 TRP A O 1
ATOM 729 N N . ARG A 1 93 ? 7.809 -9.796 7.146 1.00 98.50 93 ARG A N 1
ATOM 730 C CA . ARG A 1 93 ? 8.627 -9.092 8.134 1.00 98.50 93 ARG A CA 1
ATOM 731 C C . ARG A 1 93 ? 7.972 -7.745 8.399 1.00 98.50 93 ARG A C 1
ATOM 733 O O . ARG A 1 93 ? 7.887 -6.934 7.487 1.00 98.50 93 ARG A O 1
ATOM 740 N N . VAL A 1 94 ? 7.539 -7.507 9.63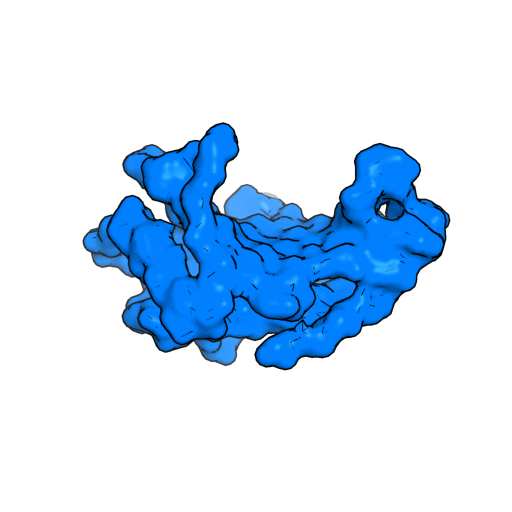2 1.00 98.62 94 VAL A N 1
ATOM 741 C CA . VAL A 1 94 ? 6.918 -6.238 10.027 1.00 98.62 94 VAL A CA 1
ATOM 742 C C . VAL A 1 94 ? 7.734 -5.591 11.129 1.00 98.62 94 VAL A C 1
ATOM 744 O O . VAL A 1 94 ? 7.993 -6.213 12.159 1.00 98.62 94 VAL A O 1
ATOM 747 N N . GLU A 1 95 ? 8.111 -4.340 10.917 1.00 98.19 95 GLU A N 1
ATOM 748 C CA . GLU A 1 95 ? 8.920 -3.556 11.845 1.00 98.19 95 GLU A CA 1
ATOM 749 C C . GLU A 1 95 ? 8.374 -2.136 11.987 1.00 98.19 95 GLU A C 1
ATOM 751 O O . GLU A 1 95 ? 7.683 -1.628 11.107 1.00 98.19 95 GLU A O 1
ATOM 756 N N . GLU A 1 96 ? 8.668 -1.505 13.117 1.00 97.62 96 GLU A N 1
ATOM 757 C CA . GLU A 1 96 ? 8.517 -0.060 13.283 1.00 97.62 96 GLU A CA 1
ATOM 758 C C . GLU A 1 96 ? 9.847 0.600 12.902 1.00 97.62 96 GLU A C 1
ATOM 760 O O . GLU A 1 96 ? 10.914 0.020 13.130 1.00 97.62 96 GLU A O 1
ATOM 765 N N . ARG A 1 97 ? 9.795 1.791 12.309 1.00 96.56 97 ARG A N 1
ATOM 766 C CA . ARG A 1 97 ? 10.977 2.563 11.921 1.00 96.56 97 ARG A CA 1
ATOM 767 C C . ARG A 1 97 ? 10.971 3.937 12.578 1.00 96.56 97 ARG A C 1
ATOM 769 O O . ARG A 1 97 ? 9.924 4.530 12.836 1.00 96.56 97 ARG A O 1
ATOM 776 N N . GLU A 1 98 ? 12.174 4.426 12.846 1.00 95.69 98 GLU A N 1
ATOM 777 C CA . GLU A 1 98 ? 12.406 5.784 13.333 1.00 95.69 98 GLU A CA 1
ATOM 778 C C . GLU A 1 98 ? 12.296 6.801 12.189 1.00 95.69 98 GLU A C 1
ATOM 780 O O . GLU A 1 98 ? 12.523 6.461 11.028 1.00 95.69 98 GLU A O 1
ATOM 785 N N . GLY A 1 99 ? 11.974 8.053 12.524 1.00 92.81 99 GLY A N 1
ATOM 786 C CA . GLY A 1 99 ? 11.795 9.132 11.541 1.00 92.81 99 GLY A CA 1
ATOM 787 C C . GLY A 1 99 ? 10.409 9.190 10.887 1.00 92.81 99 GLY A C 1
ATOM 788 O O . GLY A 1 99 ? 10.210 10.001 9.990 1.00 92.81 99 GLY A O 1
ATOM 789 N N . PHE A 1 100 ? 9.472 8.366 11.359 1.00 94.25 100 PHE A N 1
ATOM 790 C CA . PHE A 1 100 ? 8.078 8.278 10.917 1.00 94.25 100 PHE A CA 1
ATOM 791 C C . PHE A 1 100 ? 7.134 8.554 12.092 1.00 94.25 100 PHE A C 1
ATOM 793 O O . PHE A 1 100 ? 7.533 8.405 13.257 1.00 94.25 100 PHE A O 1
ATOM 800 N N . ASN A 1 101 ? 5.889 8.933 11.804 1.00 94.00 101 ASN A N 1
ATOM 801 C CA . ASN A 1 101 ? 4.874 9.129 12.837 1.00 94.00 101 ASN A CA 1
ATOM 802 C C . ASN A 1 101 ? 4.623 7.808 13.573 1.00 94.00 101 ASN A C 1
ATOM 804 O O . ASN A 1 101 ? 4.783 6.721 13.015 1.00 94.00 101 ASN A O 1
ATOM 808 N N . LYS A 1 102 ? 4.295 7.881 14.867 1.00 94.00 102 LYS A N 1
ATOM 809 C CA . LYS A 1 102 ? 4.081 6.685 15.688 1.00 94.00 102 LYS A CA 1
ATOM 810 C C . LYS A 1 102 ? 2.617 6.572 16.118 1.00 94.00 102 LYS A C 1
ATOM 812 O O . LYS A 1 102 ? 2.078 7.541 16.650 1.00 94.00 102 LYS A O 1
ATOM 817 N N . PRO A 1 103 ? 2.015 5.373 15.996 1.00 96.38 103 PRO A N 1
ATOM 818 C CA . PRO A 1 103 ? 2.620 4.126 15.515 1.00 96.38 103 PRO A CA 1
ATOM 819 C C . PRO A 1 103 ? 2.853 4.125 13.992 1.00 96.38 103 PRO A C 1
ATOM 821 O O . PRO A 1 103 ? 2.082 4.716 13.243 1.00 96.38 103 PRO A O 1
ATOM 824 N N . ASN A 1 104 ? 3.878 3.390 13.543 1.00 97.88 104 ASN A N 1
ATOM 825 C CA . ASN A 1 104 ? 4.066 3.023 12.135 1.00 97.88 104 ASN A CA 1
ATOM 826 C C . ASN A 1 104 ? 4.408 1.540 11.985 1.00 97.88 104 ASN A C 1
ATOM 828 O O . ASN A 1 104 ? 4.958 0.907 12.891 1.00 97.88 104 ASN A O 1
ATOM 832 N N . ARG A 1 105 ? 4.071 0.960 10.838 1.00 98.50 105 ARG A N 1
ATOM 833 C CA . ARG A 1 105 ? 4.418 -0.415 10.484 1.00 98.50 105 ARG A CA 1
ATOM 834 C C . ARG A 1 105 ? 4.921 -0.437 9.052 1.00 98.50 105 ARG A C 1
ATOM 836 O O . ARG A 1 105 ? 4.230 0.011 8.146 1.00 98.50 105 ARG A O 1
ATOM 843 N N . PHE A 1 106 ? 6.096 -1.021 8.866 1.00 98.56 106 PHE A N 1
ATOM 844 C CA . PHE A 1 106 ? 6.675 -1.354 7.573 1.00 98.56 106 PHE A CA 1
ATOM 845 C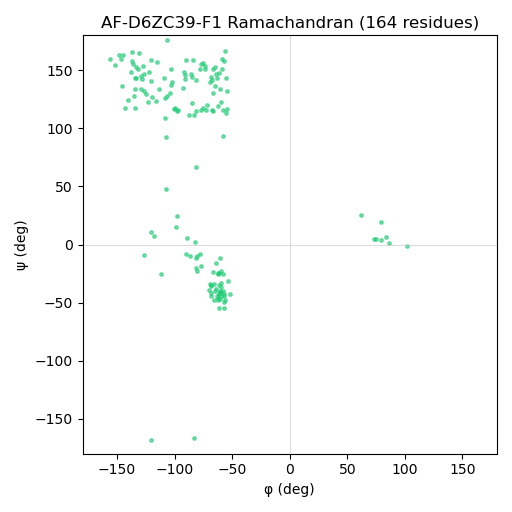 C . PHE A 1 106 ? 6.615 -2.864 7.407 1.00 98.56 106 PHE A C 1
ATOM 847 O O . PHE A 1 106 ? 7.319 -3.592 8.106 1.00 98.56 106 PHE A O 1
ATOM 854 N N . GLY A 1 107 ? 5.745 -3.333 6.520 1.00 98.56 107 GLY A N 1
ATOM 855 C CA . GLY A 1 107 ? 5.622 -4.735 6.155 1.00 98.56 107 GLY A CA 1
ATOM 856 C C . GLY A 1 107 ? 6.387 -5.032 4.873 1.00 98.56 107 GLY A C 1
ATOM 857 O O . GLY A 1 107 ? 6.001 -4.557 3.811 1.00 98.56 107 GLY A O 1
ATOM 858 N N . THR A 1 108 ? 7.427 -5.858 4.958 1.00 98.50 108 THR A N 1
ATOM 859 C CA . THR A 1 108 ? 8.170 -6.375 3.805 1.00 98.50 108 THR A CA 1
ATOM 860 C C . THR A 1 108 ? 7.724 -7.800 3.498 1.00 98.50 108 THR A C 1
ATOM 862 O O . THR A 1 108 ? 7.917 -8.724 4.300 1.00 98.50 108 THR A O 1
ATOM 865 N N . ALA A 1 109 ? 7.143 -7.975 2.319 1.00 97.88 109 ALA A N 1
ATOM 866 C CA . ALA A 1 109 ? 6.719 -9.257 1.789 1.00 97.88 109 ALA A CA 1
ATOM 867 C C . ALA A 1 109 ? 7.922 -10.110 1.331 1.00 97.88 109 ALA A C 1
ATOM 869 O O . ALA A 1 109 ? 8.950 -9.559 0.930 1.00 97.88 109 ALA A O 1
ATOM 870 N N . PRO A 1 110 ? 7.812 -11.454 1.315 1.00 96.94 110 PRO A N 1
ATOM 871 C CA . PRO A 1 110 ? 8.874 -12.330 0.804 1.00 96.94 110 PRO A CA 1
ATOM 872 C C . PRO A 1 110 ? 9.258 -12.098 -0.667 1.00 96.94 110 PRO A C 1
ATOM 874 O O . PRO A 1 110 ? 10.365 -12.444 -1.067 1.00 96.94 110 PRO A O 1
ATOM 877 N N . ASP A 1 111 ? 8.362 -11.520 -1.469 1.00 96.00 111 ASP A N 1
ATOM 878 C CA . ASP A 1 111 ? 8.606 -11.135 -2.867 1.00 96.00 111 ASP A CA 1
ATOM 879 C C . ASP A 1 111 ? 9.170 -9.713 -3.021 1.00 96.00 111 ASP A C 1
ATOM 881 O O . ASP A 1 111 ? 9.355 -9.238 -4.138 1.00 96.00 111 ASP A O 1
ATOM 885 N N . GLY A 1 112 ? 9.488 -9.037 -1.914 1.00 96.56 112 GLY A N 1
ATOM 886 C CA . GLY A 1 112 ? 10.165 -7.742 -1.911 1.00 96.56 112 GLY A CA 1
ATOM 887 C C . GLY A 1 112 ? 9.243 -6.531 -2.042 1.00 96.56 112 GLY A C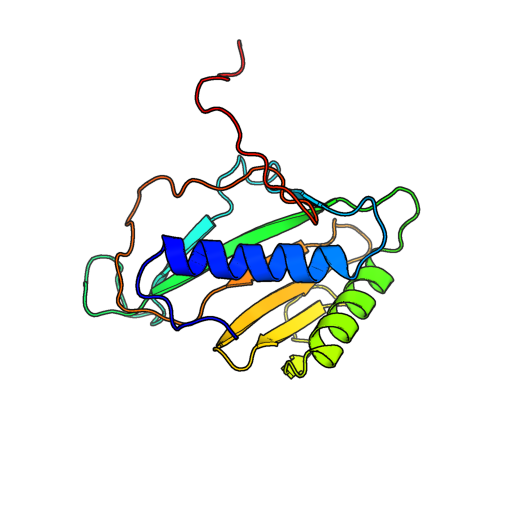 1
ATOM 888 O O . GLY A 1 112 ? 9.745 -5.409 -2.041 1.00 96.56 112 GLY A O 1
ATOM 889 N N . TYR A 1 113 ? 7.923 -6.724 -2.118 1.00 98.12 113 TYR A N 1
ATOM 890 C CA . TYR A 1 113 ? 6.969 -5.621 -1.982 1.00 98.12 113 TYR A CA 1
ATOM 891 C C . TYR A 1 113 ? 6.974 -5.095 -0.548 1.00 98.12 113 TYR A C 1
ATOM 893 O O . TYR A 1 113 ? 7.108 -5.862 0.409 1.00 98.12 113 TYR A O 1
ATOM 901 N N . VAL A 1 114 ? 6.812 -3.783 -0.399 1.00 98.19 114 VAL A N 1
ATOM 902 C CA . VAL A 1 114 ? 6.772 -3.131 0.911 1.00 98.19 114 VAL A CA 1
ATOM 903 C C . VAL A 1 114 ? 5.489 -2.335 1.034 1.00 98.19 114 VAL A C 1
ATOM 905 O O . VAL A 1 114 ? 5.177 -1.531 0.158 1.00 98.19 114 VAL A O 1
ATOM 908 N N . LEU A 1 115 ? 4.775 -2.546 2.135 1.00 98.56 115 LEU A N 1
ATOM 909 C CA . LEU A 1 115 ? 3.677 -1.695 2.569 1.00 98.56 115 LEU A CA 1
ATOM 910 C C . LEU A 1 115 ? 4.089 -0.915 3.811 1.00 98.56 115 LEU A C 1
ATOM 912 O O . LEU A 1 115 ? 4.786 -1.438 4.684 1.00 98.56 115 LEU A O 1
ATOM 916 N N . HIS A 1 116 ? 3.629 0.321 3.896 1.00 98.19 116 HIS A N 1
ATOM 917 C CA . HIS A 1 116 ? 3.850 1.207 5.024 1.00 98.19 116 HIS A CA 1
ATOM 918 C C . HIS A 1 116 ? 2.506 1.773 5.476 1.00 98.19 116 HIS A C 1
ATOM 920 O O . HIS A 1 116 ? 1.680 2.171 4.660 1.00 98.19 116 HIS A O 1
ATOM 926 N N . VAL A 1 117 ? 2.264 1.755 6.782 1.00 98.38 117 VAL A N 1
ATOM 927 C CA . VAL A 1 117 ? 1.111 2.409 7.393 1.00 98.38 117 VAL A CA 1
ATOM 928 C C . VAL A 1 117 ? 1.570 3.179 8.617 1.00 98.38 117 VAL A C 1
ATOM 930 O O . VAL A 1 117 ? 2.303 2.640 9.449 1.00 98.38 117 VAL A O 1
ATOM 933 N N . GLU A 1 118 ? 1.119 4.416 8.750 1.00 97.31 118 GLU A N 1
ATOM 934 C CA . GLU A 1 118 ? 1.400 5.252 9.912 1.00 97.31 118 GLU A CA 1
ATOM 935 C C . GLU A 1 118 ? 0.232 6.180 10.221 1.00 97.31 118 GLU A C 1
ATOM 937 O O . GLU A 1 118 ? -0.625 6.454 9.382 1.00 97.31 118 GLU A O 1
ATOM 942 N N . SER A 1 119 ? 0.191 6.657 11.455 1.00 95.19 119 SER A N 1
ATOM 943 C CA . SER A 1 119 ? -0.715 7.714 11.885 1.00 95.19 119 SER A CA 1
ATOM 944 C C . SER A 1 119 ? -0.120 8.386 13.108 1.00 95.19 119 SER A C 1
ATOM 946 O O . SER A 1 119 ? 0.671 7.782 13.834 1.00 95.19 119 SER A O 1
ATOM 948 N N . ASP A 1 120 ? -0.574 9.599 13.378 1.00 89.25 120 ASP A N 1
ATOM 949 C CA . ASP A 1 120 ? -0.570 10.163 14.722 1.00 89.25 120 ASP A CA 1
ATOM 950 C C . ASP A 1 120 ? -2.010 10.515 15.136 1.00 89.25 120 ASP A C 1
ATOM 952 O O . ASP A 1 120 ? -2.977 10.055 14.516 1.00 89.25 120 ASP A O 1
ATOM 956 N N . ASP A 1 121 ? -2.159 11.261 16.228 1.00 82.31 121 ASP A N 1
ATOM 957 C CA . ASP A 1 121 ? -3.442 11.721 16.757 1.00 82.31 121 ASP A CA 1
ATOM 958 C C . ASP A 1 121 ? -4.028 12.929 15.998 1.00 82.31 121 ASP A C 1
ATOM 960 O O . ASP A 1 121 ? -5.177 13.305 16.244 1.00 82.31 121 ASP A O 1
ATOM 964 N N . GLN A 1 122 ? -3.275 13.529 15.070 1.00 85.75 122 G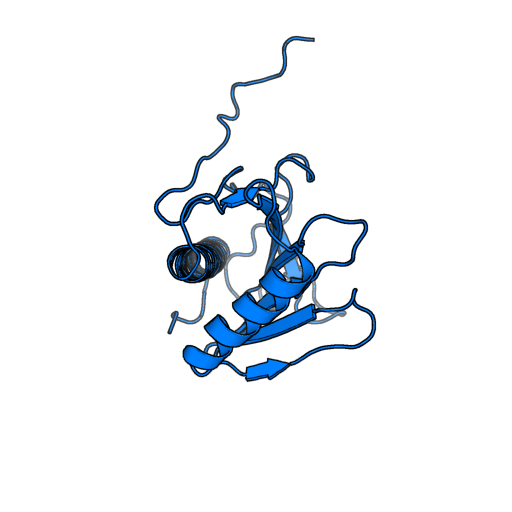LN A N 1
ATOM 965 C CA . GLN A 1 122 ? -3.624 14.766 14.363 1.00 85.75 122 GLN A CA 1
ATOM 966 C C . GLN A 1 122 ? -3.906 14.560 12.870 1.00 85.75 122 GLN A C 1
ATOM 968 O O . GLN A 1 122 ? -4.645 15.351 12.275 1.00 85.75 122 GLN A O 1
ATOM 973 N N . TYR A 1 123 ? -3.354 13.515 12.258 1.00 84.12 123 TYR A N 1
ATOM 974 C CA . TYR A 1 123 ? -3.452 13.252 10.827 1.00 84.12 123 TYR A CA 1
ATOM 975 C C . TYR A 1 123 ? -4.232 11.966 10.509 1.00 84.12 123 TYR A C 1
ATOM 977 O O . TYR A 1 123 ? -4.353 11.062 11.339 1.00 84.12 123 TYR A O 1
ATOM 985 N N . PRO A 1 124 ? -4.796 11.867 9.288 1.00 90.81 124 PRO A N 1
ATOM 986 C CA . PRO A 1 124 ? -5.358 10.619 8.785 1.00 90.81 124 PRO A CA 1
ATOM 987 C C . PRO A 1 124 ? -4.325 9.492 8.781 1.00 90.81 124 PRO A C 1
ATOM 989 O O . PRO A 1 124 ? -3.125 9.746 8.680 1.00 90.81 124 PRO A O 1
ATOM 992 N N . VAL A 1 125 ? -4.807 8.249 8.785 1.00 95.62 125 VAL A N 1
ATOM 993 C CA . VAL A 1 125 ? -3.933 7.086 8.617 1.00 95.62 125 VAL A CA 1
ATOM 994 C C . VAL A 1 125 ? -3.380 7.085 7.197 1.00 95.62 125 VAL A C 1
ATOM 996 O O . VAL A 1 125 ? -4.132 6.968 6.228 1.00 95.62 125 VAL A O 1
ATOM 999 N N . MET A 1 126 ? -2.068 7.229 7.09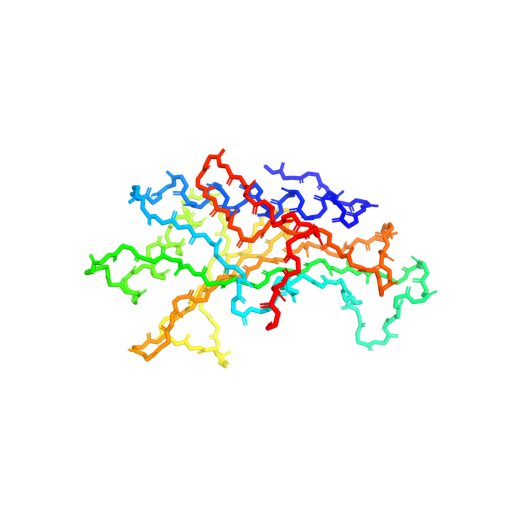0 1.00 95.56 126 MET A N 1
ATOM 1000 C CA . MET A 1 126 ? -1.317 7.173 5.845 1.00 95.56 126 MET A CA 1
ATOM 1001 C C . MET A 1 126 ? -1.075 5.715 5.472 1.00 95.56 126 MET A C 1
ATOM 1003 O O . MET A 1 126 ? -0.830 4.878 6.343 1.00 95.56 126 MET A O 1
ATOM 1007 N N . PHE A 1 127 ? -1.160 5.402 4.184 1.00 97.19 127 PHE A N 1
ATOM 1008 C CA . PHE A 1 127 ? -0.972 4.055 3.670 1.00 97.19 127 PHE A CA 1
ATOM 1009 C C . PHE A 1 127 ? -0.258 4.090 2.326 1.00 97.19 127 PHE A C 1
ATOM 1011 O O . PHE A 1 127 ? -0.781 4.611 1.343 1.00 97.19 127 PHE A O 1
ATOM 1018 N N . GLU A 1 128 ? 0.920 3.492 2.280 1.00 96.50 128 GLU A N 1
ATOM 1019 C CA . GLU A 1 128 ? 1.808 3.528 1.127 1.00 96.50 128 GLU A CA 1
ATOM 1020 C C . GLU A 1 128 ? 2.214 2.115 0.722 1.00 96.50 128 GLU A C 1
ATOM 1022 O O . GLU A 1 128 ? 2.268 1.179 1.529 1.00 96.50 128 GLU A O 1
ATOM 1027 N N . GLY A 1 129 ? 2.537 1.961 -0.553 1.00 97.75 129 GLY A N 1
ATOM 1028 C CA . GLY A 1 129 ? 2.900 0.688 -1.142 1.00 97.75 129 GLY A CA 1
ATOM 1029 C C . GLY A 1 129 ? 3.946 0.879 -2.215 1.00 97.75 129 GLY A C 1
ATOM 1030 O O . GLY A 1 129 ? 3.856 1.784 -3.042 1.00 97.75 129 GLY A O 1
ATOM 1031 N N . SER A 1 130 ? 4.944 0.002 -2.213 1.00 96.94 130 SER A N 1
ATOM 1032 C CA . SER A 1 130 ? 6.018 0.034 -3.194 1.00 96.94 130 SER A CA 1
ATOM 1033 C C . SER A 1 130 ? 6.389 -1.350 -3.696 1.00 96.94 130 SER A C 1
ATOM 1035 O O . SER A 1 130 ? 6.277 -2.357 -2.987 1.00 96.94 130 SER A O 1
ATOM 1037 N N . SER A 1 131 ? 6.815 -1.394 -4.955 1.00 96.69 131 SER A N 1
ATOM 1038 C CA . SER A 1 131 ? 7.297 -2.618 -5.583 1.00 96.69 131 SER A CA 1
ATOM 1039 C C . SER A 1 131 ? 8.776 -2.870 -5.272 1.00 96.69 131 SER A C 1
ATOM 1041 O O . SER A 1 131 ? 9.527 -1.919 -5.036 1.00 96.69 131 SER A O 1
ATOM 1043 N N . PRO A 1 132 ? 9.250 -4.122 -5.392 1.00 95.81 132 PRO A N 1
ATOM 1044 C CA . PRO A 1 132 ? 10.669 -4.374 -5.598 1.00 95.81 132 PRO A CA 1
ATOM 1045 C C . PRO A 1 132 ? 11.162 -3.683 -6.880 1.00 95.81 132 PRO A C 1
ATOM 1047 O O . PRO A 1 132 ? 10.384 -3.352 -7.782 1.00 95.81 132 PRO A O 1
ATOM 1050 N N . CYS A 1 133 ? 12.473 -3.480 -6.962 1.00 93.19 133 CYS A N 1
ATOM 1051 C CA . CYS A 1 133 ? 13.138 -2.854 -8.100 1.00 93.19 133 CYS A CA 1
ATOM 1052 C C . CYS A 1 133 ? 13.052 -3.710 -9.370 1.00 93.19 133 CYS A C 1
ATOM 1054 O O . CYS A 1 133 ? 13.418 -4.883 -9.345 1.00 93.19 133 CYS A O 1
ATOM 1056 N N . PHE A 1 134 ? 12.650 -3.119 -10.497 1.00 90.88 134 PHE A N 1
ATOM 1057 C CA . PHE A 1 134 ? 12.520 -3.789 -11.792 1.00 90.88 134 PHE A CA 1
ATOM 1058 C C . PHE A 1 134 ? 13.177 -3.000 -12.937 1.00 90.88 134 PHE A C 1
ATOM 1060 O O . PHE A 1 134 ? 13.264 -1.774 -12.911 1.00 90.88 134 PHE A O 1
ATOM 1067 N N . LYS A 1 135 ? 13.645 -3.713 -13.971 1.00 82.81 135 LYS A N 1
ATOM 1068 C CA . LYS A 1 135 ? 14.306 -3.146 -15.172 1.00 82.81 135 LYS A CA 1
ATOM 1069 C C . LYS A 1 135 ? 13.359 -2.991 -16.374 1.00 82.81 135 LYS A C 1
ATOM 1071 O O . LYS A 1 135 ? 13.777 -3.052 -17.522 1.00 82.81 135 LYS A O 1
ATOM 1076 N N . GLY A 1 136 ? 12.067 -2.880 -16.091 1.00 70.94 136 GLY A N 1
ATOM 1077 C CA . GLY A 1 136 ? 10.994 -2.908 -17.079 1.00 70.94 136 GLY A CA 1
ATOM 1078 C C . GLY A 1 136 ? 10.721 -1.580 -17.767 1.00 70.94 136 GLY A C 1
ATOM 1079 O O . GLY A 1 136 ? 11.487 -0.629 -17.632 1.00 70.94 136 GLY A O 1
ATOM 1080 N N . ASP A 1 137 ? 9.580 -1.519 -18.456 1.00 72.12 137 ASP A N 1
ATOM 1081 C CA . ASP A 1 137 ? 9.019 -0.251 -18.923 1.00 72.12 137 ASP A CA 1
ATOM 1082 C C . ASP A 1 137 ? 8.793 0.677 -17.723 1.00 72.12 137 ASP A C 1
ATOM 1084 O O . ASP A 1 137 ? 8.024 0.350 -16.812 1.00 72.12 137 ASP A O 1
ATOM 1088 N N . LYS A 1 138 ? 9.529 1.789 -17.727 1.00 66.62 138 LYS A N 1
ATOM 1089 C CA . LYS A 1 138 ? 9.475 2.883 -16.764 1.00 66.62 138 LYS A CA 1
ATOM 1090 C C . LYS A 1 138 ? 8.813 4.028 -17.511 1.00 66.62 138 LYS A C 1
ATOM 1092 O O . LYS A 1 138 ? 9.494 4.781 -18.203 1.00 66.62 138 LYS A O 1
ATOM 1097 N N . THR A 1 139 ? 7.495 4.146 -17.400 1.00 58.22 139 THR A N 1
ATOM 1098 C CA . THR A 1 139 ? 6.742 5.285 -17.938 1.00 58.22 139 THR A CA 1
ATOM 1099 C C . THR A 1 139 ? 7.286 6.575 -17.324 1.00 58.22 139 THR A C 1
ATOM 1101 O O . THR A 1 139 ? 6.940 6.953 -16.203 1.00 58.22 139 THR A O 1
ATOM 1104 N N . ARG A 1 140 ? 8.229 7.215 -18.019 1.00 48.66 140 ARG A N 1
ATOM 1105 C CA . ARG A 1 140 ? 8.896 8.435 -17.577 1.00 48.66 140 ARG A CA 1
ATOM 1106 C C . ARG A 1 140 ? 7.985 9.614 -17.889 1.00 48.66 140 ARG A C 1
ATOM 1108 O O . ARG A 1 140 ? 7.794 9.936 -19.051 1.00 48.66 140 ARG A O 1
ATOM 1115 N N . GLY A 1 141 ? 7.502 10.303 -16.859 1.00 50.59 141 GLY A N 1
ATOM 1116 C CA . GLY A 1 141 ? 6.824 11.594 -17.025 1.00 50.59 141 GLY A CA 1
ATOM 1117 C C . GLY A 1 141 ? 5.416 11.538 -17.624 1.00 50.59 141 GLY A C 1
ATOM 1118 O O . GLY A 1 141 ? 4.828 12.596 -17.829 1.00 50.59 141 GLY A O 1
ATOM 1119 N N . ASP A 1 142 ? 4.866 10.345 -17.852 1.00 54.84 142 ASP A N 1
ATOM 1120 C CA . ASP A 1 142 ? 3.477 10.163 -18.262 1.00 54.84 142 ASP A CA 1
ATOM 1121 C C . ASP A 1 142 ? 2.576 9.974 -17.039 1.00 54.84 142 ASP A C 1
ATOM 1123 O O . ASP A 1 142 ? 2.980 9.418 -16.015 1.00 54.84 142 ASP A O 1
ATOM 1127 N N . PHE A 1 143 ? 1.331 10.431 -17.161 1.00 72.00 143 PHE A N 1
ATOM 1128 C CA . PHE A 1 143 ? 0.270 10.129 -16.208 1.00 72.00 143 PHE A CA 1
ATOM 1129 C C . PHE A 1 143 ? 0.133 8.606 -16.073 1.00 72.00 143 PHE A C 1
ATOM 1131 O O . PHE A 1 143 ? -0.257 7.938 -17.030 1.00 72.00 143 PHE A O 1
ATOM 1138 N N . ILE A 1 144 ? 0.452 8.059 -14.896 1.00 83.94 144 ILE A N 1
ATOM 1139 C CA . ILE A 1 144 ? 0.174 6.660 -14.562 1.00 83.94 144 ILE A CA 1
ATOM 1140 C C . ILE A 1 144 ? -1.281 6.607 -14.087 1.00 83.94 144 ILE A C 1
ATOM 1142 O O . ILE A 1 144 ? -1.574 7.148 -13.016 1.00 83.94 144 ILE A O 1
ATOM 1146 N N . PRO A 1 145 ? -2.207 5.987 -14.845 1.00 85.94 145 PRO A N 1
ATOM 1147 C CA . PRO A 1 145 ? -3.602 5.936 -14.439 1.00 85.94 145 PRO A CA 1
ATOM 1148 C C . PRO A 1 145 ? -3.723 5.223 -13.098 1.00 85.94 145 PRO A C 1
ATOM 1150 O O . PRO A 1 145 ? -3.308 4.074 -12.960 1.00 85.94 145 PRO A O 1
ATOM 1153 N N . SER A 1 146 ? -4.298 5.900 -12.111 1.00 89.12 146 SER A N 1
ATOM 1154 C CA . SER A 1 146 ? -4.510 5.350 -10.777 1.00 89.12 146 SER A CA 1
ATOM 1155 C C . SER A 1 146 ? -5.972 5.532 -10.366 1.00 89.12 146 SER A C 1
ATOM 1157 O O . SER A 1 146 ? -6.587 6.544 -10.715 1.00 89.12 146 SER A O 1
ATOM 1159 N N . PRO A 1 147 ? -6.572 4.554 -9.668 1.00 91.69 147 PRO A N 1
ATOM 1160 C CA . PRO A 1 147 ? -7.911 4.707 -9.141 1.00 91.69 147 PRO A CA 1
ATOM 1161 C C . PRO A 1 147 ? -7.885 5.730 -8.014 1.00 91.69 147 PRO A C 1
ATOM 1163 O O . PRO A 1 147 ? -6.987 5.721 -7.165 1.00 91.69 147 PRO A O 1
ATOM 1166 N N . THR A 1 148 ? -8.908 6.569 -7.982 1.00 91.62 148 THR A N 1
ATOM 1167 C CA . THR A 1 148 ? -9.095 7.561 -6.934 1.00 91.62 148 THR A CA 1
ATOM 1168 C C . THR A 1 148 ? -9.459 6.910 -5.606 1.00 91.62 148 THR A C 1
ATOM 1170 O O . THR A 1 148 ? -8.933 7.291 -4.562 1.00 91.62 148 THR A O 1
ATOM 1173 N N . LEU A 1 149 ? -10.289 5.864 -5.669 1.00 93.88 149 LEU A N 1
ATOM 1174 C CA . LEU A 1 149 ? -10.718 5.085 -4.516 1.00 93.88 149 LEU A CA 1
ATOM 1175 C C . LEU A 1 149 ? -10.451 3.597 -4.749 1.00 93.88 149 LEU A C 1
ATOM 1177 O O . LEU A 1 149 ? -10.831 3.051 -5.783 1.00 93.88 149 LEU A O 1
ATOM 1181 N N . ILE A 1 150 ? -9.850 2.926 -3.771 1.00 96.75 150 ILE A N 1
ATOM 1182 C CA . ILE A 1 150 ? -9.722 1.465 -3.740 1.00 96.75 150 ILE A CA 1
ATOM 1183 C C . ILE A 1 150 ? -10.497 0.949 -2.534 1.00 96.75 150 ILE A C 1
ATOM 1185 O O . ILE A 1 150 ? -10.230 1.335 -1.397 1.00 96.75 150 ILE A O 1
ATOM 1189 N N . THR A 1 151 ? -11.445 0.054 -2.779 1.00 97.44 151 THR A N 1
ATOM 1190 C CA . THR A 1 151 ? -12.178 -0.671 -1.739 1.00 97.44 151 THR A CA 1
ATOM 1191 C C . THR A 1 151 ? -11.698 -2.120 -1.683 1.00 97.44 151 THR A C 1
ATOM 1193 O O . THR A 1 151 ? -10.877 -2.553 -2.495 1.00 97.44 151 THR A O 1
ATOM 1196 N N . ARG A 1 152 ? -12.213 -2.901 -0.728 1.00 97.00 152 ARG A N 1
ATOM 1197 C CA . ARG A 1 152 ? -11.897 -4.334 -0.598 1.00 97.00 152 ARG A CA 1
ATOM 1198 C C . ARG A 1 152 ? -12.139 -5.142 -1.886 1.00 97.00 152 ARG A C 1
ATOM 1200 O O . ARG A 1 152 ? -11.395 -6.092 -2.153 1.00 97.00 152 ARG A O 1
ATOM 1207 N N . ASP A 1 153 ? -13.124 -4.736 -2.688 1.00 95.38 153 ASP A N 1
ATOM 1208 C CA . ASP A 1 153 ? -13.619 -5.518 -3.827 1.00 95.38 153 ASP A CA 1
ATOM 1209 C C . ASP A 1 153 ? -13.631 -4.742 -5.153 1.00 95.38 153 ASP A C 1
ATOM 1211 O O . ASP A 1 153 ? -13.816 -5.355 -6.200 1.00 95.38 153 ASP A O 1
ATOM 1215 N N . ASP A 1 154 ? -13.379 -3.428 -5.139 1.00 95.31 154 ASP A N 1
ATOM 1216 C CA . ASP A 1 154 ? -13.474 -2.585 -6.336 1.00 95.31 154 ASP A CA 1
ATOM 1217 C C . ASP A 1 154 ? -12.425 -1.460 -6.367 1.00 95.31 154 ASP A C 1
ATOM 1219 O O . ASP A 1 154 ? -11.817 -1.120 -5.347 1.00 95.31 154 ASP A O 1
ATOM 1223 N N . MET A 1 155 ? -12.216 -0.877 -7.546 1.00 94.81 155 MET A N 1
ATOM 1224 C CA . MET A 1 155 ? -11.326 0.254 -7.797 1.00 94.81 155 MET A CA 1
ATOM 1225 C C . MET A 1 155 ? -12.038 1.280 -8.681 1.00 94.81 155 MET A C 1
ATOM 1227 O O . MET A 1 155 ? -12.362 1.009 -9.835 1.00 94.81 155 MET A O 1
ATOM 1231 N N . ILE A 1 156 ? -12.244 2.484 -8.153 1.00 91.75 156 ILE A N 1
ATOM 1232 C CA . ILE A 1 156 ? -12.942 3.565 -8.850 1.00 91.75 156 ILE A CA 1
ATOM 1233 C C . ILE A 1 156 ? -11.910 4.517 -9.436 1.00 91.75 156 ILE A C 1
ATOM 1235 O O . ILE A 1 156 ? -11.164 5.167 -8.705 1.00 91.75 156 ILE A O 1
ATOM 1239 N N . TYR A 1 157 ? -11.899 4.629 -10.758 1.00 87.44 157 TYR A N 1
ATOM 1240 C CA . TYR A 1 157 ? -11.098 5.605 -11.488 1.00 87.44 157 TYR A CA 1
ATOM 1241 C C . TYR A 1 157 ? -11.937 6.859 -11.735 1.00 87.44 157 TYR A C 1
ATOM 1243 O O . TYR A 1 157 ? -13.099 6.756 -12.131 1.00 87.44 157 TYR A O 1
ATOM 1251 N N . GLN A 1 158 ? -11.369 8.045 -11.507 1.00 73.94 158 GLN A N 1
ATOM 1252 C CA . GLN A 1 158 ? -11.993 9.274 -11.990 1.00 73.94 158 GLN A CA 1
ATOM 1253 C C . GLN A 1 158 ? -12.003 9.285 -13.521 1.00 73.94 158 GLN A C 1
ATOM 1255 O O . GLN A 1 158 ? -11.011 8.944 -14.166 1.00 73.94 158 GLN A O 1
ATOM 1260 N N . ASP A 1 159 ? -13.136 9.686 -14.096 1.00 57.38 159 ASP A N 1
ATOM 1261 C CA . ASP A 1 159 ? -13.262 9.899 -15.533 1.00 57.38 159 ASP A CA 1
ATOM 1262 C C . ASP A 1 159 ? -12.489 11.178 -15.914 1.00 57.38 159 ASP A C 1
ATOM 1264 O O . ASP A 1 159 ? -12.819 12.255 -15.402 1.00 57.38 159 ASP A O 1
ATOM 1268 N N . PRO A 1 160 ? -11.471 11.112 -16.7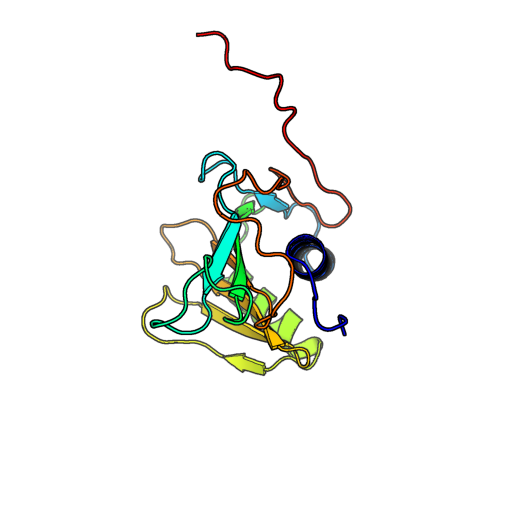95 1.00 52.12 160 PRO A N 1
ATOM 1269 C CA . PRO A 1 160 ? -10.697 12.285 -17.201 1.00 52.12 160 PRO A CA 1
ATOM 1270 C C . PRO A 1 160 ? -11.532 13.391 -17.874 1.00 52.12 160 PRO A C 1
ATOM 1272 O O . PRO A 1 160 ? -11.037 14.504 -18.044 1.00 52.12 160 PRO A O 1
ATOM 1275 N N . SER A 1 161 ? -12.791 13.127 -18.250 1.00 44.16 161 SER A N 1
ATOM 1276 C CA . SER A 1 161 ? -13.708 14.125 -18.819 1.00 44.16 161 SER A CA 1
ATOM 1277 C C . SER A 1 161 ? -14.415 15.022 -17.791 1.00 44.16 161 SER A C 1
ATOM 1279 O O . SER A 1 161 ? -14.975 16.054 -18.173 1.00 44.16 161 SER A O 1
ATOM 1281 N N . ALA A 1 162 ? -14.355 14.708 -16.493 1.00 43.88 162 ALA A N 1
ATOM 1282 C CA . ALA A 1 162 ? -14.957 15.528 -15.442 1.00 43.88 162 ALA A CA 1
ATOM 1283 C C . ALA A 1 162 ? -14.044 16.710 -15.063 1.00 43.88 162 ALA A C 1
ATOM 1285 O O . ALA A 1 162 ? -13.503 16.789 -13.963 1.00 43.88 162 ALA A O 1
ATOM 1286 N N . SER A 1 163 ? -13.858 17.656 -15.989 1.00 31.48 163 SER A N 1
ATOM 1287 C CA . SER A 1 163 ? -13.317 18.973 -15.631 1.00 31.48 163 SER A CA 1
ATOM 1288 C C . SER A 1 163 ? -14.270 19.648 -14.635 1.00 31.48 163 SER A C 1
ATOM 1290 O O . SER A 1 163 ? -15.476 19.672 -14.895 1.00 31.48 163 SER A O 1
ATOM 1292 N N . PRO A 1 164 ? -13.790 20.238 -13.525 1.00 41.44 164 PRO A N 1
ATOM 1293 C CA . PRO A 1 164 ? -14.653 21.057 -12.696 1.00 41.44 164 PRO A CA 1
ATOM 1294 C C . PRO A 1 164 ? -15.037 22.299 -13.503 1.00 41.44 164 PRO A C 1
ATOM 1296 O O . PRO A 1 164 ? -14.181 23.109 -13.865 1.00 41.44 164 PRO A O 1
ATOM 1299 N N . THR A 1 165 ? -16.326 22.437 -13.816 1.00 43.19 165 THR A N 1
ATOM 1300 C CA . THR A 1 165 ? -16.898 23.701 -14.286 1.00 43.19 165 THR A CA 1
ATOM 1301 C C . THR A 1 165 ? -16.555 24.779 -13.263 1.00 43.19 165 THR A C 1
ATOM 1303 O O . THR A 1 165 ? -16.919 24.662 -12.093 1.00 43.19 165 THR A O 1
ATOM 1306 N N . ARG A 1 166 ? -15.783 25.765 -13.717 1.00 38.91 166 ARG A N 1
ATOM 1307 C CA . ARG A 1 166 ? -15.342 26.926 -12.947 1.00 38.91 166 ARG A CA 1
ATOM 1308 C C . ARG A 1 166 ? -16.504 27.849 -12.600 1.00 38.91 166 ARG A C 1
ATOM 1310 O O . ARG A 1 166 ? -17.401 27.989 -13.461 1.00 38.91 166 ARG A O 1
#

Radius of gyration: 16.11 Å; Cα contacts (8 Å, |Δi|>4): 330; chains: 1; bounding box: 40×41×36 Å

Nearest PDB structures (foldseek):
  3c6k-assembly1_A  TM=6.585E-01  e=1.460E-01  Homo sapiens
  3c6k-assembly2_D  TM=6.697E-01  e=3.097E-01  Homo sapiens
  3c6k-assembly2_C  TM=6.926E-01  e=4.383E-01  Homo sapiens
  3c6m-assembly1_B  TM=6.750E-01  e=5.854E-01  Homo sapiens
  5da7-assembly2_D  TM=2.594E-01  e=8.387E+00  Thermococcus kodakarensis KOD1

Mean predicted aligned error: 5.63 Å

Foldseek 3Di:
DAPADQALVSFQVVQLVVVLVLQVPDDPDKKWADVVVVQQQKAKAFPDPPDDPVDLQGWIKIKGKTFIGDDPPDDLLVVQVVSQVSLVVVVWDWDADPPAAPPKIWTADPQGKIWIWHDDPPDTIMIMIMHPIHSHHHPPPDDDFAFRMRHSVDGHGDDPPPDPDD

pLDDT: mean 88.45, std 14.14, range [31.48, 98.69]

Organism: Segniliparus rotundus (strain ATCC BAA-972 / CDC 1076 / CIP 108378 / DSM 44985 / JCM 13578) (NCBI:txid640132)